Protein AF-A0A7W8JB57-F1 (afdb_monomer_lite)

Structure (mmCIF, N/CA/C/O backbone):
data_AF-A0A7W8JB57-F1
#
_entry.id   AF-A0A7W8JB57-F1
#
loop_
_atom_site.group_PDB
_atom_site.id
_atom_site.type_symbol
_atom_site.label_atom_id
_atom_site.label_alt_id
_atom_site.label_comp_id
_atom_site.label_asym_id
_atom_site.label_entity_id
_atom_site.label_seq_id
_atom_site.pdbx_PDB_ins_code
_atom_site.Cartn_x
_atom_site.Cartn_y
_atom_site.Cartn_z
_atom_site.occupancy
_atom_site.B_iso_or_equiv
_atom_site.auth_seq_id
_atom_site.auth_comp_id
_atom_site.auth_asym_id
_atom_site.auth_atom_id
_atom_site.pdbx_PDB_model_num
ATOM 1 N N . MET A 1 1 ? -11.044 1.114 18.251 1.00 94.50 1 MET A N 1
ATOM 2 C CA . MET A 1 1 ? -10.187 0.535 17.190 1.00 94.50 1 MET A CA 1
ATOM 3 C C . MET A 1 1 ? -9.574 1.636 16.341 1.00 94.50 1 MET A C 1
ATOM 5 O O . MET A 1 1 ? -10.251 2.627 16.080 1.00 94.50 1 MET A O 1
ATOM 9 N N . TYR A 1 2 ? -8.337 1.432 15.889 1.00 98.44 2 TYR A N 1
ATOM 10 C CA . TYR A 1 2 ? -7.609 2.309 14.967 1.00 98.44 2 TYR A CA 1
ATOM 11 C C . TYR A 1 2 ? -6.930 1.475 13.875 1.00 98.44 2 TYR A C 1
ATOM 13 O O . TYR A 1 2 ? -6.473 0.367 14.149 1.00 98.44 2 TYR A O 1
ATOM 21 N N . LEU A 1 3 ? -6.851 2.003 12.651 1.00 98.12 3 LEU A N 1
ATOM 22 C CA . LEU A 1 3 ? -6.205 1.343 11.513 1.00 98.12 3 LEU A CA 1
ATOM 23 C C . LEU A 1 3 ? -4.969 2.138 11.080 1.00 98.12 3 LEU A C 1
ATOM 25 O O . LEU A 1 3 ? -5.082 3.309 10.720 1.00 98.12 3 LEU A O 1
ATOM 29 N N . GLY A 1 4 ? -3.804 1.495 11.098 1.00 98.25 4 GLY A N 1
ATOM 30 C CA . GLY A 1 4 ? -2.575 2.012 10.498 1.00 98.25 4 GLY A CA 1
ATOM 31 C C . GLY A 1 4 ? -2.362 1.424 9.106 1.00 98.25 4 GLY A C 1
ATOM 32 O O . GLY A 1 4 ? -2.538 0.220 8.923 1.00 98.25 4 GLY A O 1
ATOM 33 N N . ILE A 1 5 ? -1.969 2.259 8.142 1.00 98.25 5 ILE A N 1
ATOM 34 C CA . ILE A 1 5 ? -1.645 1.851 6.769 1.00 98.25 5 ILE A CA 1
ATOM 35 C C . ILE A 1 5 ? -0.238 2.351 6.428 1.00 98.25 5 ILE A C 1
ATOM 37 O O . ILE A 1 5 ? 0.035 3.546 6.516 1.00 98.25 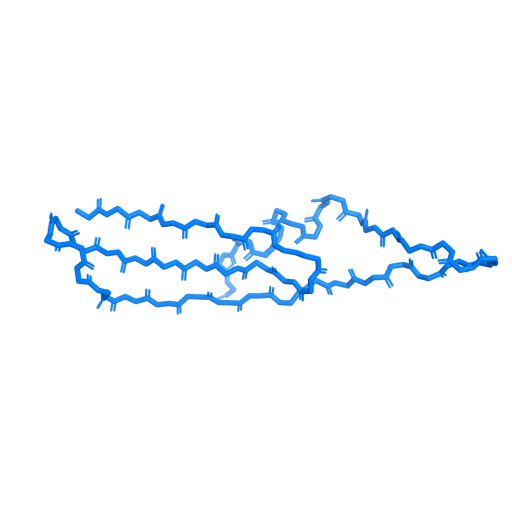5 ILE A O 1
ATOM 41 N N . ASP A 1 6 ? 0.635 1.431 6.024 1.00 98.44 6 ASP A N 1
ATOM 42 C CA . ASP A 1 6 ? 1.979 1.697 5.503 1.00 98.44 6 ASP A CA 1
ATOM 43 C C . ASP A 1 6 ? 2.007 1.343 4.010 1.00 98.44 6 ASP A C 1
ATOM 45 O O . ASP A 1 6 ? 2.055 0.167 3.643 1.00 98.44 6 ASP A O 1
ATOM 49 N N . CYS A 1 7 ? 1.921 2.362 3.151 1.00 97.81 7 CYS A N 1
ATOM 50 C CA . CYS A 1 7 ? 2.007 2.225 1.697 1.00 97.81 7 CYS A CA 1
ATOM 51 C C . CYS A 1 7 ? 3.478 2.289 1.260 1.00 97.81 7 CYS A C 1
ATOM 53 O O . CYS A 1 7 ? 3.997 3.348 0.899 1.00 97.81 7 CYS A O 1
ATOM 55 N N . GLY A 1 8 ? 4.155 1.143 1.320 1.00 97.19 8 GLY A N 1
ATOM 56 C CA . GLY A 1 8 ? 5.563 1.011 0.972 1.00 97.19 8 GLY A CA 1
ATOM 57 C C . GLY A 1 8 ? 5.810 0.742 -0.514 1.00 97.19 8 GLY A C 1
ATOM 58 O O . GLY A 1 8 ? 4.911 0.449 -1.303 1.00 97.19 8 GLY A O 1
ATOM 59 N N . THR A 1 9 ? 7.084 0.763 -0.904 1.00 96.25 9 THR A N 1
ATOM 60 C CA . THR A 1 9 ? 7.500 0.479 -2.288 1.00 96.25 9 THR A CA 1
ATOM 61 C C . THR A 1 9 ? 7.240 -0.967 -2.707 1.00 96.25 9 THR A C 1
ATOM 63 O O . THR A 1 9 ? 6.932 -1.214 -3.863 1.00 96.25 9 THR A O 1
ATOM 66 N N . GLN A 1 10 ? 7.341 -1.932 -1.790 1.00 95.25 10 GLN A N 1
ATOM 67 C CA . GLN A 1 10 ? 7.165 -3.361 -2.099 1.00 95.25 10 GLN A CA 1
ATOM 68 C C . GLN A 1 10 ? 5.742 -3.872 -1.830 1.00 95.25 10 GLN A C 1
ATOM 70 O O . GLN A 1 10 ? 5.423 -5.008 -2.168 1.00 95.25 10 GLN A O 1
ATOM 75 N N . GLY A 1 11 ? 4.881 -3.046 -1.239 1.00 97.25 11 GLY A N 1
ATOM 76 C CA . GLY A 1 11 ? 3.521 -3.423 -0.880 1.00 97.25 11 GLY A CA 1
ATOM 77 C C . GLY A 1 11 ? 2.916 -2.500 0.166 1.00 97.25 11 GLY A C 1
ATOM 78 O O . GLY A 1 11 ? 3.621 -1.712 0.802 1.00 97.25 11 GLY A O 1
ATOM 79 N N . THR A 1 12 ? 1.610 -2.640 0.360 1.00 98.31 12 THR A N 1
ATOM 80 C CA . THR A 1 12 ? 0.857 -1.972 1.419 1.00 98.31 12 THR A CA 1
ATOM 81 C C . THR A 1 12 ? 0.626 -2.929 2.578 1.00 98.31 12 THR A C 1
ATOM 83 O O . THR A 1 12 ? 0.180 -4.062 2.383 1.00 98.31 12 THR A O 1
ATOM 86 N N . LYS A 1 13 ? 0.914 -2.475 3.797 1.00 98.19 13 LYS A N 1
ATOM 87 C CA . LYS A 1 13 ? 0.613 -3.190 5.043 1.00 98.19 13 LYS A CA 1
ATOM 88 C C . LYS A 1 13 ? -0.475 -2.451 5.807 1.00 98.19 13 LYS A C 1
ATOM 90 O O . LYS A 1 13 ? -0.462 -1.224 5.864 1.00 98.19 13 LYS A O 1
ATOM 95 N N . ALA A 1 14 ? -1.364 -3.202 6.443 1.00 98.00 14 ALA A N 1
ATOM 96 C CA . ALA A 1 14 ? -2.404 -2.672 7.312 1.00 98.00 14 ALA A CA 1
ATOM 97 C C . ALA A 1 14 ? -2.335 -3.340 8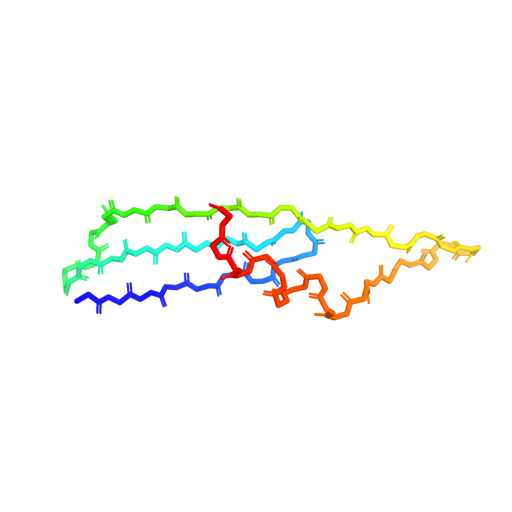.690 1.00 98.00 14 ALA A C 1
ATOM 99 O O . ALA A 1 14 ? -2.127 -4.551 8.780 1.00 98.00 14 ALA A O 1
ATOM 100 N N . LEU A 1 15 ? -2.508 -2.562 9.758 1.00 98.44 15 LEU A N 1
ATOM 101 C CA . LEU A 1 15 ? -2.538 -3.047 11.140 1.00 98.44 15 LEU A CA 1
ATOM 102 C C . LEU A 1 15 ? -3.755 -2.465 11.858 1.00 98.44 15 LEU A C 1
ATOM 104 O O . LEU A 1 15 ? -3.863 -1.246 12.006 1.00 98.44 15 LEU A O 1
ATOM 108 N N . LEU A 1 16 ? -4.643 -3.338 12.324 1.00 98.56 16 LEU A N 1
ATOM 109 C CA . LEU A 1 16 ? -5.763 -2.970 13.183 1.00 98.56 16 LEU A CA 1
ATOM 110 C C . LEU A 1 16 ? -5.330 -3.100 14.645 1.00 98.56 16 LEU A C 1
ATOM 112 O O . LEU A 1 16 ? -4.842 -4.155 15.051 1.00 98.56 16 LEU A O 1
ATOM 116 N N . ILE A 1 17 ? -5.529 -2.045 15.431 1.00 98.75 17 ILE A N 1
ATOM 117 C CA . ILE A 1 17 ? -5.274 -2.034 16.876 1.00 98.75 17 ILE A CA 1
ATOM 118 C C . ILE A 1 17 ? -6.537 -1.663 17.660 1.00 98.75 17 ILE A C 1
ATOM 120 O O . ILE A 1 17 ? -7.424 -0.964 17.151 1.00 98.75 17 ILE A O 1
ATOM 124 N N . ASP A 1 18 ? -6.617 -2.107 18.910 1.00 98.62 18 ASP A N 1
ATOM 125 C CA . ASP A 1 18 ? -7.605 -1.615 19.874 1.00 98.62 18 ASP A CA 1
ATOM 126 C C . ASP A 1 18 ? -7.184 -0.268 20.500 1.00 98.62 18 ASP A C 1
ATOM 128 O O . ASP A 1 18 ? -6.174 0.338 20.132 1.00 98.62 18 ASP A O 1
ATOM 132 N N . GLU A 1 19 ? -7.989 0.240 21.430 1.00 98.31 19 GLU A N 1
ATOM 133 C CA . GLU A 1 19 ? -7.734 1.483 22.163 1.00 98.31 19 GLU A CA 1
ATOM 134 C C . GLU A 1 19 ? -6.509 1.457 23.083 1.00 98.31 19 GLU A C 1
ATOM 136 O O . GLU A 1 19 ? -6.015 2.519 23.466 1.00 98.31 19 GLU A O 1
ATOM 141 N N . HIS A 1 20 ? -5.998 0.272 23.406 1.00 98.19 20 HIS A N 1
ATOM 142 C CA . HIS A 1 20 ? -4.799 0.081 24.215 1.00 98.19 20 HIS A CA 1
ATOM 143 C C . HIS A 1 20 ? -3.541 -0.105 23.355 1.00 98.19 20 HIS A C 1
ATOM 145 O O . HIS A 1 20 ? -2.445 -0.273 23.890 1.00 98.19 20 HIS A O 1
ATOM 151 N N . GLY A 1 21 ? -3.680 -0.047 22.027 1.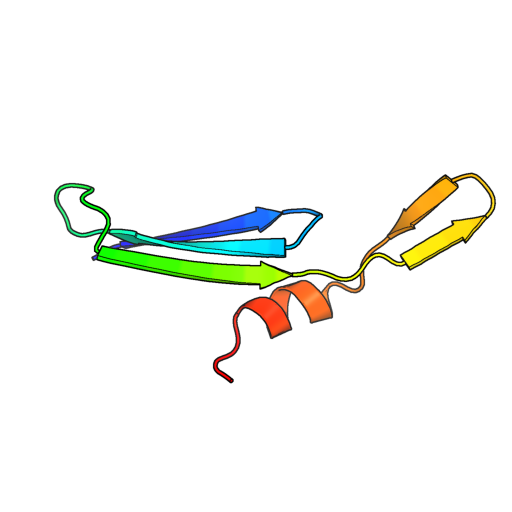00 97.62 21 GLY A N 1
ATOM 152 C CA . GLY A 1 21 ? -2.583 -0.243 21.085 1.00 97.62 21 GLY A CA 1
ATOM 153 C C . GLY A 1 21 ? -2.247 -1.709 20.821 1.00 97.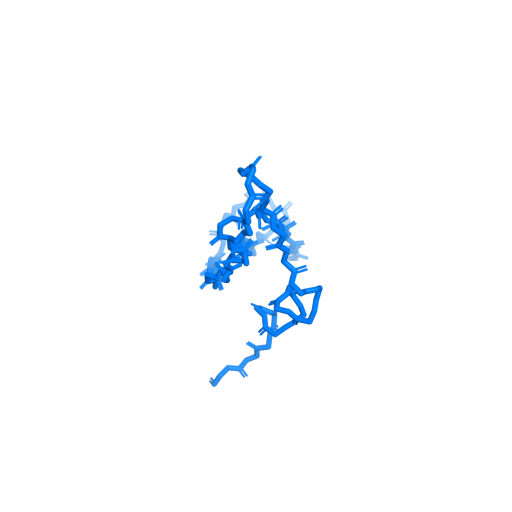62 21 GLY A C 1
ATOM 154 O O . GLY A 1 21 ? -1.203 -1.991 20.230 1.00 97.62 21 GLY A O 1
ATOM 155 N N . ILE A 1 22 ? -3.099 -2.650 21.235 1.00 98.31 22 ILE A N 1
ATOM 156 C CA . ILE A 1 22 ? -2.871 -4.078 21.016 1.00 98.31 22 ILE A CA 1
ATOM 157 C C . ILE A 1 22 ? -3.313 -4.455 19.606 1.00 98.31 22 ILE A C 1
ATOM 159 O O . ILE A 1 22 ? -4.432 -4.153 19.187 1.00 98.31 22 ILE A O 1
ATOM 163 N N . ALA A 1 23 ? -2.424 -5.137 18.882 1.00 98.31 23 ALA A N 1
ATOM 164 C CA . ALA A 1 23 ? -2.679 -5.642 17.540 1.00 98.31 23 ALA A CA 1
ATOM 165 C C . ALA A 1 23 ? -3.813 -6.672 17.540 1.00 98.31 23 ALA A C 1
ATOM 167 O O . ALA A 1 23 ? -3.712 -7.711 18.191 1.00 98.31 23 ALA A O 1
ATOM 168 N N . GLN A 1 24 ? -4.852 -6.384 16.762 1.00 98.56 24 GLN A N 1
ATOM 169 C CA . GLN A 1 24 ? -6.012 -7.248 16.568 1.00 98.56 24 GLN A CA 1
ATOM 170 C C . GLN A 1 24 ? -5.904 -8.026 15.254 1.00 98.56 24 GLN A C 1
ATOM 172 O O . GLN A 1 24 ? -6.175 -9.221 15.230 1.00 98.56 24 GLN A O 1
ATOM 177 N N . ASP A 1 25 ? -5.463 -7.373 14.171 1.00 98.12 25 ASP A N 1
ATOM 178 C CA . ASP A 1 25 ? -5.324 -8.018 12.859 1.00 98.12 25 ASP A CA 1
ATOM 179 C C . ASP A 1 25 ? -4.300 -7.318 11.950 1.00 98.12 25 ASP A C 1
ATOM 181 O O . ASP A 1 25 ? -3.913 -6.169 12.198 1.00 98.12 25 ASP A O 1
ATOM 185 N N . ARG A 1 26 ? -3.844 -8.013 10.900 1.00 97.56 26 ARG A N 1
ATOM 186 C CA . ARG A 1 26 ? -2.834 -7.562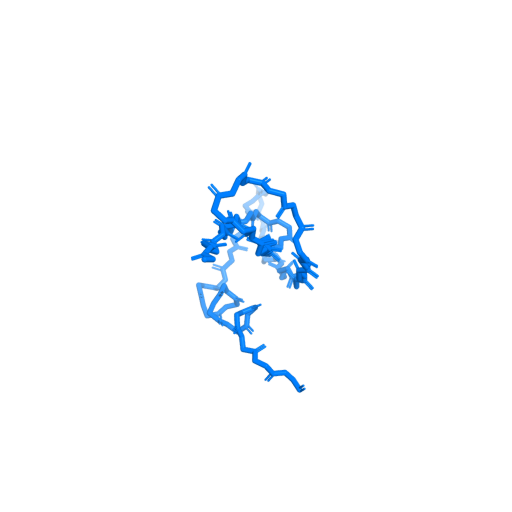 9.934 1.00 97.56 26 ARG A CA 1
ATOM 187 C C . ARG A 1 26 ? -3.202 -7.956 8.504 1.00 97.56 26 ARG A C 1
ATOM 189 O O . ARG A 1 26 ? -3.481 -9.116 8.229 1.00 97.56 26 ARG A O 1
ATOM 196 N N . GLY A 1 27 ? -3.079 -7.005 7.581 1.00 96.88 27 GLY A N 1
ATOM 197 C CA . GLY A 1 27 ? -3.224 -7.217 6.139 1.00 96.88 27 GLY A CA 1
ATOM 198 C C . GLY A 1 27 ? -1.949 -6.857 5.378 1.00 96.88 27 GLY A C 1
ATOM 199 O O . GLY A 1 27 ? -1.170 -6.006 5.818 1.00 96.88 27 GLY A O 1
ATOM 200 N N . HIS A 1 28 ? -1.730 -7.500 4.232 1.00 97.44 28 HIS A N 1
ATOM 201 C CA . HIS A 1 28 ? -0.615 -7.190 3.341 1.00 97.44 28 HIS A CA 1
ATOM 202 C C . HIS A 1 28 ? -0.967 -7.489 1.882 1.00 97.44 28 HIS A C 1
ATOM 204 O O . HIS A 1 28 ? -1.460 -8.574 1.580 1.00 97.44 28 HIS A O 1
ATOM 210 N N . ALA A 1 29 ? -0.648 -6.553 0.989 1.00 97.56 29 ALA A N 1
ATOM 211 C CA . ALA A 1 29 ? -0.771 -6.711 -0.456 1.00 97.56 29 ALA A CA 1
ATOM 212 C C . ALA A 1 29 ? 0.493 -6.186 -1.154 1.00 97.56 29 ALA A C 1
ATOM 214 O O . ALA A 1 29 ? 0.966 -5.090 -0.854 1.00 97.56 29 ALA A O 1
ATOM 215 N N . MET A 1 30 ? 1.054 -6.976 -2.072 1.00 97.00 30 MET A N 1
ATOM 216 C CA . MET A 1 30 ? 2.286 -6.638 -2.797 1.00 97.00 30 MET A CA 1
ATOM 217 C C . MET A 1 30 ? 2.034 -5.565 -3.861 1.00 97.00 30 MET A C 1
ATOM 219 O O . MET A 1 30 ? 0.973 -5.539 -4.482 1.00 97.00 30 MET A O 1
ATOM 223 N N . HIS A 1 31 ? 3.030 -4.712 -4.105 1.00 97.06 31 HIS A N 1
ATOM 224 C CA . HIS A 1 31 ? 3.024 -3.790 -5.240 1.00 97.06 31 HIS A CA 1
ATOM 225 C C . HIS A 1 31 ? 3.948 -4.289 -6.348 1.00 97.06 31 HIS A C 1
ATOM 227 O O . HIS A 1 31 ? 5.058 -4.756 -6.089 1.00 97.06 31 HIS A O 1
ATOM 233 N N . GLU A 1 32 ? 3.516 -4.096 -7.589 1.00 96.44 32 GLU A N 1
ATOM 234 C CA . GLU A 1 32 ? 4.375 -4.252 -8.757 1.00 96.44 32 GLU A CA 1
ATOM 235 C C . GLU A 1 32 ? 5.364 -3.079 -8.879 1.00 96.44 32 GLU A C 1
ATOM 237 O O . GLU A 1 32 ? 5.180 -2.002 -8.296 1.00 96.44 32 GLU A O 1
ATOM 242 N N . VAL A 1 33 ? 6.432 -3.276 -9.658 1.00 96.50 33 VAL A N 1
ATOM 243 C CA . VAL A 1 33 ? 7.428 -2.238 -9.966 1.00 96.50 33 VAL A CA 1
ATOM 244 C C . VAL A 1 33 ? 7.691 -2.204 -11.464 1.00 96.50 33 VAL A C 1
A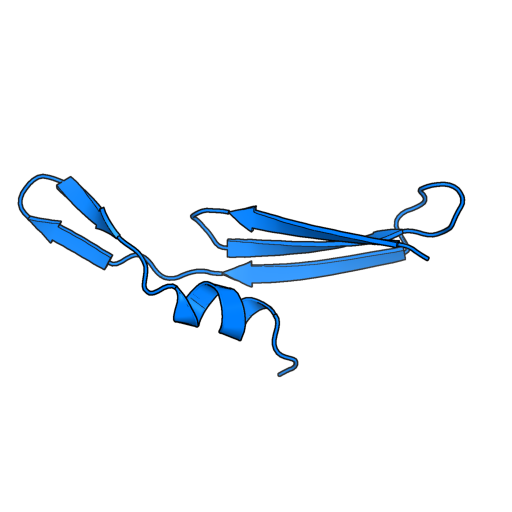TOM 246 O O . VAL A 1 33 ? 8.095 -3.199 -12.066 1.00 96.50 33 VAL A O 1
ATOM 249 N N . ILE A 1 34 ? 7.542 -1.024 -12.060 1.00 97.06 34 ILE A N 1
ATOM 250 C CA . ILE A 1 34 ? 7.938 -0.763 -13.442 1.00 97.06 34 ILE A CA 1
ATOM 251 C C . ILE A 1 34 ? 9.441 -0.504 -13.450 1.00 97.06 34 ILE A C 1
ATOM 253 O O . ILE A 1 34 ? 9.912 0.484 -12.887 1.00 97.06 34 ILE A O 1
ATOM 257 N N . GLN A 1 35 ? 10.199 -1.378 -14.105 1.00 96.94 35 GLN A N 1
ATOM 258 C CA . GLN A 1 35 ? 11.625 -1.169 -14.345 1.00 96.94 35 GLN A CA 1
ATOM 259 C C . GLN A 1 35 ? 11.829 -0.590 -15.746 1.00 96.94 35 GLN A C 1
ATOM 261 O O . GLN A 1 35 ? 11.313 -1.128 -16.727 1.00 96.94 35 GLN A O 1
ATOM 266 N N . ARG A 1 36 ? 12.588 0.504 -15.849 1.00 95.06 36 ARG A N 1
ATOM 267 C CA . ARG A 1 36 ? 12.959 1.131 -17.126 1.00 95.06 36 ARG A CA 1
ATOM 268 C C . ARG A 1 36 ? 14.477 1.157 -17.308 1.00 95.06 36 ARG A C 1
ATOM 270 O O . ARG A 1 36 ? 15.247 0.840 -16.401 1.00 95.06 36 ARG A O 1
ATOM 277 N N . ALA A 1 37 ? 14.907 1.545 -18.509 1.00 95.25 37 ALA A N 1
ATOM 278 C CA . ALA A 1 37 ? 16.315 1.763 -18.818 1.00 95.25 37 ALA A CA 1
ATOM 279 C C . ALA A 1 37 ? 16.966 2.774 -17.851 1.00 95.25 37 ALA A C 1
ATOM 281 O O . ALA A 1 37 ? 16.286 3.575 -17.211 1.00 95.25 37 ALA A O 1
ATOM 282 N N . ALA A 1 38 ? 18.296 2.721 -17.754 1.00 95.12 38 ALA A N 1
ATOM 283 C CA . ALA A 1 38 ? 19.098 3.578 -16.873 1.00 95.12 38 ALA A CA 1
ATOM 284 C C . ALA A 1 38 ? 18.748 3.485 -15.369 1.00 95.12 38 ALA A C 1
ATOM 286 O O . ALA A 1 38 ? 19.061 4.390 -14.602 1.00 95.12 38 ALA A O 1
ATOM 287 N N . GLY A 1 39 ? 18.133 2.381 -14.927 1.00 95.06 39 GLY A N 1
ATOM 288 C CA . GLY A 1 39 ? 17.896 2.099 -13.507 1.00 95.06 39 GLY A CA 1
ATOM 289 C C . GLY A 1 39 ? 16.655 2.763 -12.908 1.00 95.06 39 GLY A C 1
ATOM 290 O O . GLY A 1 39 ? 16.442 2.646 -11.701 1.00 95.06 39 GLY A O 1
ATOM 291 N N . ALA A 1 40 ? 15.825 3.425 -13.719 1.00 96.38 40 ALA A N 1
ATOM 292 C CA . ALA A 1 40 ? 14.585 4.024 -13.241 1.00 96.38 40 ALA A CA 1
ATOM 293 C C . ALA A 1 40 ? 13.584 2.954 -12.764 1.00 96.38 40 ALA A C 1
ATOM 295 O O . ALA A 1 40 ? 13.396 1.914 -13.407 1.00 96.38 40 ALA A O 1
ATOM 296 N N . ARG A 1 41 ? 12.949 3.228 -11.618 1.00 96.69 41 ARG A N 1
ATOM 297 C CA . ARG A 1 41 ? 11.931 2.383 -10.987 1.00 96.69 41 ARG A CA 1
ATOM 298 C C . ARG A 1 41 ? 10.715 3.228 -10.646 1.00 96.69 41 ARG A C 1
ATOM 300 O O . ARG A 1 41 ? 10.833 4.204 -9.912 1.00 96.69 41 ARG A O 1
ATOM 307 N N . GLU A 1 42 ? 9.567 2.840 -11.177 1.00 96.94 42 GLU A N 1
ATOM 308 C CA . GLU A 1 42 ? 8.304 3.569 -11.045 1.00 96.94 42 GLU A CA 1
ATOM 309 C C . GLU A 1 42 ? 7.183 2.622 -10.602 1.00 96.94 42 GLU A C 1
ATOM 311 O O . GLU A 1 42 ? 7.329 1.399 -10.644 1.00 96.94 42 GLU A O 1
ATOM 316 N N . GLN A 1 43 ? 6.048 3.189 -10.196 1.00 97.81 43 GLN A N 1
ATOM 317 C CA . GLN A 1 43 ? 4.821 2.455 -9.883 1.00 97.81 43 GLN A CA 1
ATOM 318 C C . GLN A 1 43 ? 3.614 3.190 -10.466 1.00 97.81 43 GLN A C 1
ATOM 320 O O . GLN A 1 43 ? 3.625 4.420 -10.529 1.00 97.81 43 GLN A O 1
ATOM 325 N N . ASP A 1 44 ? 2.576 2.454 -10.874 1.00 97.69 44 ASP A N 1
ATOM 326 C CA . ASP A 1 44 ? 1.262 3.046 -11.144 1.00 97.69 44 ASP A CA 1
ATOM 327 C C . ASP A 1 44 ? 0.545 3.283 -9.798 1.00 97.69 44 ASP A C 1
ATOM 329 O O . ASP A 1 44 ? 0.319 2.316 -9.063 1.00 97.69 44 ASP A O 1
ATOM 333 N N . PRO A 1 45 ? 0.148 4.526 -9.457 1.00 97.12 45 PRO A N 1
ATOM 334 C CA . PRO A 1 45 ? -0.568 4.812 -8.213 1.00 97.12 45 PRO A CA 1
ATOM 335 C C . PRO A 1 45 ? -1.873 4.024 -8.036 1.00 97.12 45 PRO A C 1
ATOM 337 O O . PRO A 1 45 ? -2.337 3.854 -6.908 1.00 97.12 45 PRO A O 1
ATOM 340 N N . LYS A 1 46 ? -2.473 3.507 -9.119 1.00 97.50 46 LYS A N 1
ATOM 341 C CA . LYS A 1 46 ? -3.635 2.610 -9.021 1.00 97.50 46 LYS A CA 1
ATOM 342 C C . LYS A 1 46 ? -3.322 1.358 -8.211 1.00 97.50 46 LYS A C 1
ATOM 344 O O . LYS A 1 46 ? -4.191 0.902 -7.478 1.00 97.50 46 LYS A O 1
ATOM 349 N N . TRP A 1 47 ? -2.101 0.830 -8.286 1.00 97.06 47 TRP A N 1
ATOM 350 C CA . TRP A 1 47 ? -1.712 -0.364 -7.531 1.00 97.06 47 TRP A CA 1
ATOM 351 C C . TRP A 1 47 ? -1.790 -0.148 -6.020 1.00 97.06 47 TRP A C 1
ATOM 353 O O . TRP A 1 47 ? -2.159 -1.068 -5.298 1.00 97.06 47 TRP A O 1
ATOM 363 N N . TRP A 1 48 ? -1.536 1.075 -5.548 1.00 97.31 48 TRP A N 1
ATOM 364 C CA . TRP A 1 48 ? -1.668 1.427 -4.132 1.00 97.31 48 TRP A CA 1
ATOM 365 C C . TRP A 1 48 ? -3.130 1.412 -3.670 1.00 97.31 48 TRP A C 1
ATOM 367 O O . TRP A 1 48 ? -3.429 1.007 -2.551 1.00 97.31 48 TRP A O 1
ATOM 377 N N . ILE A 1 49 ? -4.055 1.829 -4.540 1.00 97.19 49 ILE A N 1
ATOM 378 C CA . ILE A 1 49 ? -5.498 1.816 -4.257 1.00 97.19 49 ILE A CA 1
ATOM 379 C C . ILE A 1 49 ? -6.032 0.381 -4.294 1.00 97.19 49 ILE A C 1
ATOM 381 O O . ILE A 1 49 ? -6.788 -0.019 -3.410 1.00 97.19 49 ILE A O 1
ATOM 385 N N . GLU A 1 50 ? -5.632 -0.406 -5.295 1.00 96.69 50 GLU A N 1
ATOM 386 C CA . GLU A 1 50 ? -6.050 -1.807 -5.425 1.00 96.69 50 GLU A CA 1
ATOM 387 C C . GLU A 1 50 ? -5.553 -2.669 -4.254 1.00 96.69 50 GLU A C 1
ATOM 389 O O . GLU A 1 50 ? -6.284 -3.542 -3.794 1.00 96.69 50 GLU A O 1
ATOM 394 N N . ALA A 1 51 ? -4.380 -2.363 -3.691 1.00 97.00 51 ALA A N 1
ATOM 395 C CA . ALA A 1 51 ? -3.852 -3.018 -2.492 1.00 97.00 51 ALA A CA 1
ATOM 396 C C . ALA A 1 51 ? -4.735 -2.852 -1.234 1.00 97.00 51 ALA A C 1
ATOM 398 O O . ALA A 1 51 ? -4.553 -3.583 -0.260 1.00 97.00 51 ALA A O 1
ATOM 399 N N . LEU A 1 52 ? -5.685 -1.908 -1.242 1.00 96.00 52 LEU A N 1
ATOM 400 C CA . LEU A 1 52 ? -6.638 -1.664 -0.152 1.00 96.00 52 LEU A CA 1
ATOM 401 C C . LEU A 1 52 ? -8.033 -2.247 -0.421 1.00 96.00 52 LEU A C 1
ATOM 403 O O . LEU A 1 52 ? -8.927 -2.105 0.418 1.00 96.00 52 LEU A O 1
ATOM 407 N N . ARG A 1 53 ? -8.256 -2.879 -1.578 1.00 93.75 53 ARG A N 1
ATOM 408 C CA . ARG A 1 53 ? -9.540 -3.515 -1.879 1.00 93.75 53 ARG A CA 1
ATOM 409 C C . ARG A 1 53 ? -9.631 -4.905 -1.256 1.00 93.75 53 ARG A C 1
ATOM 411 O O . ARG A 1 53 ? -8.649 -5.631 -1.160 1.00 93.75 53 ARG A O 1
ATOM 418 N N . TYR A 1 54 ? -10.848 -5.274 -0.873 1.00 76.38 54 TYR A N 1
ATOM 419 C CA . TYR A 1 54 ? -11.190 -6.641 -0.495 1.00 76.38 54 TYR A CA 1
ATOM 420 C C . TYR A 1 54 ? -11.220 -7.536 -1.745 1.00 76.38 54 TYR A C 1
ATOM 422 O O . TYR A 1 54 ? -11.728 -7.099 -2.782 1.00 76.38 54 TYR A O 1
ATOM 430 N N . GLN A 1 55 ? -10.673 -8.750 -1.642 1.00 62.00 55 GLN A N 1
ATOM 431 C CA . GLN A 1 55 ? -10.701 -9.777 -2.691 1.00 62.00 55 GLN A CA 1
ATOM 432 C C . GLN A 1 55 ? -11.733 -10.854 -2.375 1.00 62.00 55 GLN A C 1
ATOM 434 O O . GLN A 1 55 ? -11.806 -11.256 -1.192 1.00 62.00 55 GLN A O 1
#

Radius of gyration: 14.18 Å; chains: 1; bounding box: 30×15×43 Å

Sequence (55 aa):
MYLGIDCGTQGTKALLIDEHGIAQDRGHAMHEVIQRAAGAREQDPKWWIEALRYQ

Foldseek 3Di:
DDKDWDADPQWIKIFDADPVRHTDDIAIDGFDWDADPPGDIDGDVVRSVVSPDDD

Organism: NCBI:txid2051959

pLDDT: mean 96.19, std 5.54, range [62.0, 98.75]

InterPro domains:
  IPR018484 Carbohydrate kinase FGGY, N-terminal [PF00370] (1-52)
  IPR043129 ATPase, nucleotide binding domain [SSF53067] (2-53)

Secondary structure (DSSP, 8-state):
-EEEEEE-SSEEEEEEE-TT--EEEEEEEEPP-EE-GGG-EE--HHHHHHTTS--